Protein AF-A0A0A5FS20-F1 (afdb_monomer_lite)

pLDDT: mean 84.33, std 16.74, range [43.56, 97.0]

Radius of gyration: 12.69 Å; chains: 1; bounding box: 22×26×32 Å

Organism: NCBI:txid1385511

Foldseek 3Di:
DWAFDAAAPPPRHTWIQDPNRTQFDQDPVRGTHGPVRVVVVCPVPDDPDPDDD

Sequence (53 aa):
MKELVGYCTKCEQEVFCLNGFLEGEVTNEKEIICYKCLEEKDKKTPRPNDQGE

Structure (mmCIF, N/CA/C/O backbone):
data_AF-A0A0A5FS20-F1
#
_entry.id  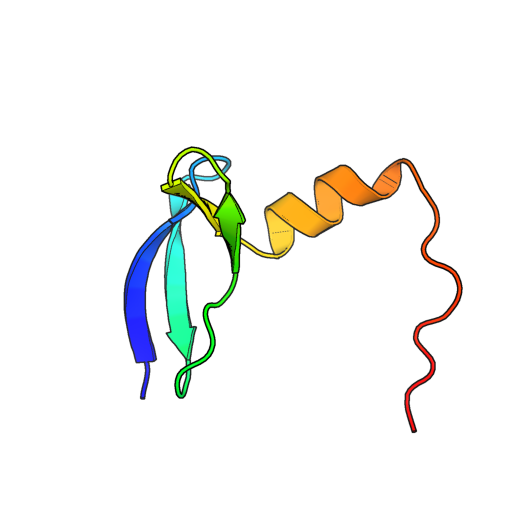 AF-A0A0A5FS20-F1
#
loop_
_atom_site.group_PDB
_atom_site.id
_atom_site.type_symbol
_atom_site.label_atom_id
_atom_site.label_alt_id
_atom_site.label_comp_id
_atom_site.label_asym_id
_atom_site.label_entity_id
_atom_site.label_seq_id
_atom_site.pdbx_PDB_ins_code
_atom_site.Cartn_x
_atom_site.Cartn_y
_atom_site.Cartn_z
_atom_site.occupancy
_atom_site.B_iso_or_equiv
_atom_site.auth_seq_id
_atom_site.auth_comp_id
_atom_site.auth_asym_id
_atom_site.auth_atom_id
_atom_site.pdbx_PDB_model_num
ATOM 1 N N . MET A 1 1 ? 13.502 -10.762 -5.166 1.00 84.06 1 MET A N 1
ATOM 2 C CA . MET A 1 1 ? 12.857 -10.993 -3.852 1.00 84.06 1 MET A CA 1
ATOM 3 C C . MET A 1 1 ? 11.495 -10.319 -3.856 1.00 84.06 1 MET A C 1
ATOM 5 O O . MET A 1 1 ? 11.405 -9.222 -4.393 1.00 84.06 1 MET A O 1
ATOM 9 N N . LYS A 1 2 ? 10.461 -10.984 -3.328 1.00 94.12 2 LYS A N 1
ATOM 10 C CA . LYS A 1 2 ? 9.100 -10.449 -3.183 1.00 94.12 2 LYS A CA 1
ATOM 11 C C . LYS A 1 2 ? 8.756 -10.460 -1.700 1.00 94.12 2 LYS A C 1
ATOM 13 O O . LYS A 1 2 ? 8.741 -11.531 -1.102 1.00 94.12 2 LYS A O 1
ATOM 18 N N . GLU A 1 3 ? 8.501 -9.293 -1.138 1.00 96.38 3 GLU A N 1
ATOM 19 C CA . GLU A 1 3 ? 8.194 -9.121 0.280 1.00 96.38 3 GLU A CA 1
ATOM 20 C C . GLU A 1 3 ? 6.836 -8.443 0.422 1.00 96.38 3 GLU A C 1
ATOM 22 O O . GLU A 1 3 ? 6.600 -7.425 -0.220 1.00 96.38 3 GLU A O 1
ATOM 27 N N . LEU A 1 4 ? 5.929 -9.017 1.214 1.00 95.50 4 LEU A N 1
ATOM 28 C CA . LEU A 1 4 ? 4.665 -8.363 1.549 1.00 95.50 4 LEU A CA 1
ATOM 29 C C . LEU A 1 4 ? 4.953 -7.254 2.560 1.00 95.50 4 LEU A C 1
ATOM 31 O O . LEU A 1 4 ? 5.425 -7.544 3.655 1.00 95.50 4 LEU A O 1
ATOM 35 N N . VAL A 1 5 ? 4.645 -6.009 2.201 1.00 94.62 5 VAL A N 1
ATOM 36 C CA . VAL A 1 5 ? 4.922 -4.841 3.055 1.00 94.62 5 VAL A CA 1
ATOM 37 C C . VAL A 1 5 ? 3.666 -4.204 3.635 1.00 94.62 5 VAL A C 1
ATOM 39 O O . VAL A 1 5 ? 3.750 -3.451 4.601 1.00 94.62 5 VAL A O 1
ATOM 42 N N . GLY A 1 6 ? 2.492 -4.519 3.086 1.00 95.5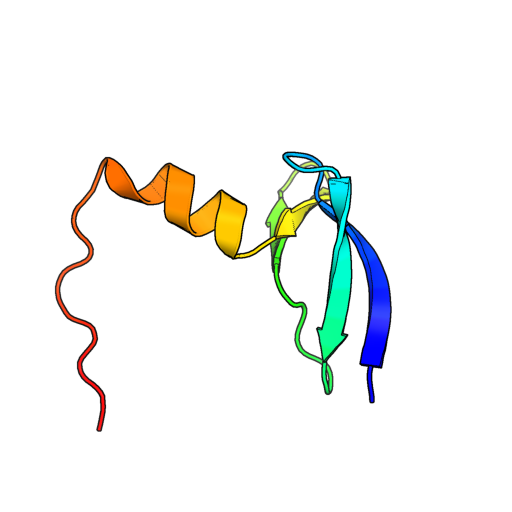0 6 GLY A N 1
ATOM 43 C CA . GLY A 1 6 ? 1.223 -4.054 3.629 1.00 95.50 6 GLY A CA 1
ATOM 44 C C . GLY A 1 6 ? 0.072 -4.200 2.648 1.00 95.50 6 GLY A C 1
ATOM 45 O O . GLY A 1 6 ? 0.130 -4.995 1.712 1.00 95.50 6 GLY A O 1
ATOM 46 N N . TYR A 1 7 ? -0.971 -3.408 2.872 1.00 96.69 7 TYR A N 1
ATOM 47 C CA . TYR A 1 7 ? -2.188 -3.404 2.068 1.00 96.69 7 TYR A CA 1
ATOM 48 C C . TYR A 1 7 ? -2.485 -1.988 1.592 1.00 96.69 7 TYR A C 1
ATOM 50 O O . TYR A 1 7 ? -2.226 -1.014 2.299 1.00 96.69 7 TYR A O 1
ATOM 58 N N . CYS A 1 8 ? -3.034 -1.875 0.387 1.00 96.31 8 CYS A N 1
ATOM 59 C CA . CYS A 1 8 ? -3.473 -0.607 -0.165 1.00 96.31 8 CYS A CA 1
ATOM 60 C C . CYS A 1 8 ? -4.661 -0.065 0.636 1.00 96.31 8 CYS A C 1
ATOM 62 O O . CYS A 1 8 ? -5.703 -0.713 0.699 1.00 96.31 8 CYS A O 1
ATOM 64 N N . THR A 1 9 ? -4.574 1.163 1.144 1.00 96.19 9 THR A N 1
ATOM 65 C CA . THR A 1 9 ? -5.666 1.794 1.909 1.00 96.19 9 THR A CA 1
ATOM 66 C C . THR A 1 9 ? -6.935 2.037 1.072 1.00 96.19 9 THR A C 1
ATOM 68 O O . THR A 1 9 ? -8.007 2.281 1.617 1.00 96.19 9 THR A O 1
ATOM 71 N N . LYS A 1 10 ? -6.851 1.996 -0.267 1.00 95.06 10 LYS A N 1
ATOM 72 C CA . LYS A 1 10 ? -7.992 2.263 -1.168 1.00 95.06 10 LYS A CA 1
ATOM 73 C C . LYS A 1 10 ? -8.759 1.021 -1.600 1.00 95.06 10 LYS A C 1
ATOM 75 O O . LYS A 1 10 ? -9.974 1.094 -1.739 1.00 95.06 10 LYS A O 1
ATOM 80 N N . CYS A 1 11 ? -8.056 -0.072 -1.875 1.00 95.62 11 CYS A N 1
ATOM 81 C CA . CYS A 1 11 ? -8.645 -1.280 -2.458 1.00 95.62 11 CYS A CA 1
ATOM 82 C C . CYS A 1 11 ? -8.320 -2.552 -1.674 1.00 95.62 11 CYS A C 1
ATOM 84 O O . CYS A 1 11 ? -8.668 -3.638 -2.128 1.00 95.62 11 CYS A O 1
ATOM 86 N N . GLU A 1 12 ? -7.609 -2.419 -0.549 1.00 96.75 12 GLU A N 1
ATOM 87 C CA . GLU A 1 12 ? -7.246 -3.503 0.370 1.00 96.75 12 GLU A CA 1
ATOM 88 C C . GLU A 1 12 ? -6.404 -4.619 -0.273 1.00 96.75 12 GLU A C 1
ATOM 90 O O . GLU A 1 12 ? -6.175 -5.663 0.330 1.00 96.75 12 GLU A O 1
ATOM 95 N N . GLN A 1 13 ? -5.886 -4.400 -1.488 1.00 95.94 13 GLN A N 1
ATOM 96 C CA . GLN A 1 13 ? -4.979 -5.341 -2.137 1.00 95.94 13 GLN A CA 1
ATOM 97 C C . GLN A 1 13 ? -3.616 -5.348 -1.450 1.00 95.94 13 GLN A C 1
ATOM 99 O O . GLN A 1 13 ? -3.105 -4.303 -1.044 1.00 95.94 13 GLN A O 1
ATOM 104 N N . GLU A 1 14 ? -3.010 -6.528 -1.383 1.00 97.00 14 GLU A N 1
ATOM 105 C CA . GLU A 1 14 ? -1.634 -6.718 -0.936 1.00 97.00 14 GLU A CA 1
ATOM 106 C C . GLU A 1 14 ? -0.661 -5.876 -1.772 1.00 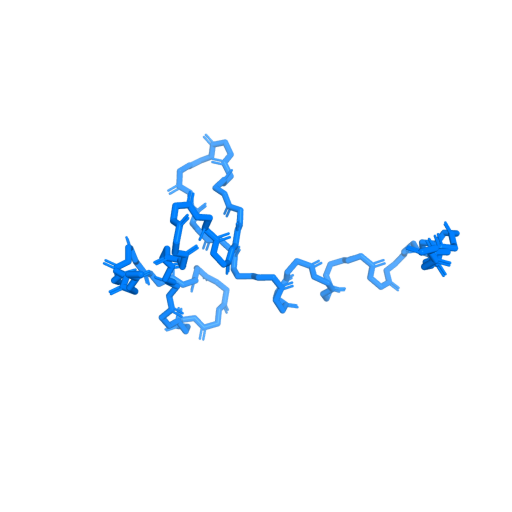97.00 14 GLU A C 1
ATOM 108 O O . GLU A 1 14 ? -0.702 -5.886 -3.006 1.00 97.00 14 GLU A O 1
ATOM 113 N N . VAL A 1 15 ? 0.241 -5.172 -1.094 1.00 96.12 15 VAL A N 1
ATOM 114 C CA . VAL A 1 15 ? 1.320 -4.395 -1.704 1.00 96.12 15 VAL A CA 1
ATOM 115 C C . VAL A 1 15 ? 2.642 -5.038 -1.335 1.00 96.12 15 VAL A C 1
ATOM 117 O O . VAL A 1 15 ? 2.903 -5.362 -0.173 1.00 96.12 15 VAL A O 1
ATOM 120 N N . PHE A 1 16 ? 3.481 -5.225 -2.347 1.00 96.62 16 PHE A N 1
ATOM 121 C CA . PHE A 1 16 ? 4.745 -5.925 -2.213 1.00 96.62 16 PHE A CA 1
ATOM 122 C C . PHE A 1 16 ? 5.918 -5.009 -2.545 1.00 96.62 16 PHE A C 1
ATOM 124 O O . PHE A 1 16 ? 5.820 -4.161 -3.428 1.00 96.62 16 PHE A O 1
ATOM 131 N N . CYS A 1 17 ? 7.051 -5.240 -1.891 1.00 95.31 17 CYS A N 1
ATOM 132 C CA . CYS A 1 17 ? 8.348 -4.821 -2.394 1.00 95.31 17 CYS A CA 1
ATOM 133 C C . CYS A 1 17 ? 8.887 -5.902 -3.339 1.00 95.31 17 CYS A C 1
ATOM 135 O O . CYS A 1 17 ? 9.144 -7.038 -2.929 1.00 95.31 17 CYS A O 1
ATOM 13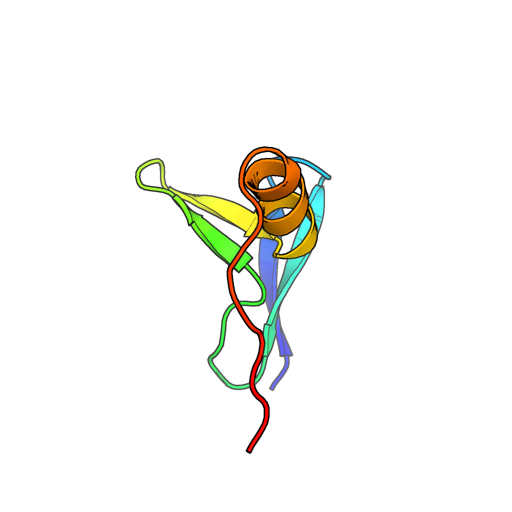7 N N . LEU A 1 18 ? 9.065 -5.553 -4.610 1.00 94.62 18 LEU A N 1
ATOM 138 C CA . LEU A 1 18 ? 9.677 -6.387 -5.634 1.00 94.62 18 LEU A CA 1
ATOM 139 C C . LEU A 1 18 ? 11.093 -5.883 -5.903 1.00 94.62 18 LEU A C 1
ATOM 141 O O . LEU A 1 18 ? 11.299 -4.790 -6.413 1.00 94.62 18 LEU A O 1
ATOM 145 N N . ASN A 1 19 ? 12.095 -6.689 -5.551 1.00 93.25 19 ASN A N 1
ATOM 146 C CA . ASN A 1 19 ? 13.513 -6.382 -5.787 1.00 93.25 19 ASN A CA 1
ATOM 147 C C . ASN A 1 19 ? 13.968 -5.020 -5.219 1.00 93.25 19 ASN A C 1
ATOM 149 O O . ASN A 1 19 ? 14.826 -4.367 -5.803 1.00 93.25 19 ASN A O 1
ATOM 153 N N . GLY A 1 20 ? 13.406 -4.608 -4.078 1.00 91.06 20 GLY A N 1
ATOM 154 C CA . GLY A 1 20 ? 13.716 -3.324 -3.435 1.00 91.06 20 GLY A CA 1
ATOM 155 C C . GLY A 1 20 ? 12.848 -2.149 -3.896 1.00 91.06 20 GLY A C 1
ATOM 156 O O . GLY A 1 20 ? 13.036 -1.044 -3.397 1.00 91.06 20 GLY A O 1
ATOM 157 N N . PHE A 1 21 ? 11.884 -2.380 -4.792 1.00 93.25 21 PHE A N 1
ATOM 158 C CA . PHE A 1 21 ? 10.928 -1.377 -5.258 1.00 93.25 21 PHE A CA 1
ATOM 159 C C . PHE A 1 21 ? 9.533 -1.675 -4.716 1.00 93.25 21 PHE A C 1
ATOM 161 O O . PHE A 1 21 ? 9.048 -2.798 -4.833 1.00 93.25 21 PHE A O 1
ATOM 168 N N . LEU A 1 22 ? 8.895 -0.679 -4.108 1.00 94.50 22 LEU A N 1
ATOM 169 C CA . LEU A 1 22 ? 7.526 -0.777 -3.607 1.00 94.50 22 LEU A CA 1
ATOM 170 C C . LEU A 1 22 ? 6.539 -0.717 -4.777 1.00 94.50 22 LEU A C 1
ATOM 172 O O . LEU A 1 22 ? 6.562 0.257 -5.512 1.00 94.50 22 LEU A O 1
ATOM 176 N N . GLU A 1 23 ? 5.625 -1.680 -4.901 1.00 94.44 23 GLU A N 1
ATOM 177 C CA . GLU A 1 23 ? 4.532 -1.680 -5.897 1.00 94.44 23 GLU A CA 1
ATOM 178 C C . GLU A 1 23 ? 3.385 -0.709 -5.520 1.00 94.44 23 GLU A C 1
ATOM 180 O O . GLU A 1 23 ? 2.195 -1.050 -5.491 1.00 94.44 23 GLU A O 1
ATOM 185 N N . GLY A 1 24 ? 3.751 0.515 -5.154 1.00 94.19 24 GLY A N 1
ATOM 186 C CA . GLY A 1 24 ? 2.872 1.564 -4.657 1.00 94.19 24 GLY A CA 1
ATOM 187 C C . GLY A 1 24 ? 3.656 2.795 -4.204 1.00 94.19 24 GLY A C 1
ATOM 188 O O . GLY A 1 24 ? 4.877 2.858 -4.331 1.00 94.19 24 GLY A O 1
ATOM 189 N N . GLU A 1 25 ? 2.953 3.766 -3.633 1.00 94.62 25 GLU A N 1
ATOM 190 C CA . GLU A 1 25 ? 3.548 4.930 -2.973 1.00 94.62 25 GLU A CA 1
ATOM 191 C C . GLU A 1 25 ? 3.116 5.010 -1.510 1.00 94.62 25 GLU A C 1
ATOM 193 O O . GLU A 1 25 ? 2.004 4.609 -1.149 1.00 94.62 25 GLU A O 1
ATOM 198 N N . VAL A 1 26 ? 4.002 5.558 -0.675 1.00 94.31 26 VAL A N 1
ATOM 199 C CA . VAL A 1 26 ? 3.703 5.895 0.720 1.00 94.31 26 VAL A CA 1
ATOM 200 C C . VAL A 1 26 ? 3.329 7.372 0.794 1.00 94.31 26 VAL A C 1
ATOM 202 O O . VAL A 1 26 ? 4.110 8.233 0.392 1.00 94.31 26 VAL A O 1
ATOM 205 N N . THR A 1 27 ? 2.140 7.680 1.309 1.00 90.94 27 THR A N 1
ATOM 206 C CA . THR A 1 27 ? 1.684 9.064 1.486 1.00 90.94 27 THR A CA 1
ATOM 207 C C . THR A 1 27 ? 2.371 9.730 2.682 1.00 90.94 27 THR A C 1
ATOM 209 O O . THR A 1 27 ? 2.958 9.072 3.545 1.00 90.94 27 THR A O 1
ATOM 212 N N . ASN A 1 28 ? 2.234 11.055 2.801 1.00 91.69 28 ASN A N 1
ATOM 213 C CA . ASN A 1 28 ? 2.708 11.804 3.974 1.00 91.69 28 ASN A CA 1
ATOM 214 C C . ASN A 1 28 ? 2.078 11.325 5.300 1.00 91.69 28 ASN A C 1
ATOM 216 O O . ASN A 1 28 ? 2.646 11.537 6.368 1.00 91.69 28 ASN A O 1
ATOM 220 N N . GLU A 1 29 ? 0.924 10.659 5.233 1.00 93.50 29 GLU A N 1
ATOM 221 C CA . GLU A 1 29 ? 0.198 10.093 6.377 1.00 93.50 29 GLU A CA 1
ATOM 222 C C . GLU A 1 29 ? 0.628 8.649 6.693 1.00 93.50 29 GLU A C 1
ATOM 224 O O . GLU A 1 29 ? 0.033 7.999 7.548 1.00 93.50 29 GLU A O 1
ATOM 229 N N . LYS A 1 30 ? 1.695 8.152 6.045 1.00 91.31 30 LYS A N 1
ATOM 230 C CA . LYS A 1 30 ? 2.188 6.766 6.138 1.00 91.31 30 LYS A CA 1
ATOM 231 C C . LYS A 1 30 ? 1.184 5.718 5.643 1.00 91.31 30 LYS A C 1
ATOM 233 O O . LYS A 1 30 ? 1.242 4.563 6.060 1.00 91.31 30 LYS A O 1
ATOM 238 N N . GLU A 1 31 ? 0.288 6.100 4.739 1.00 94.44 31 GLU A N 1
ATOM 239 C CA . GLU A 1 31 ? -0.614 5.166 4.065 1.00 94.44 31 GLU A CA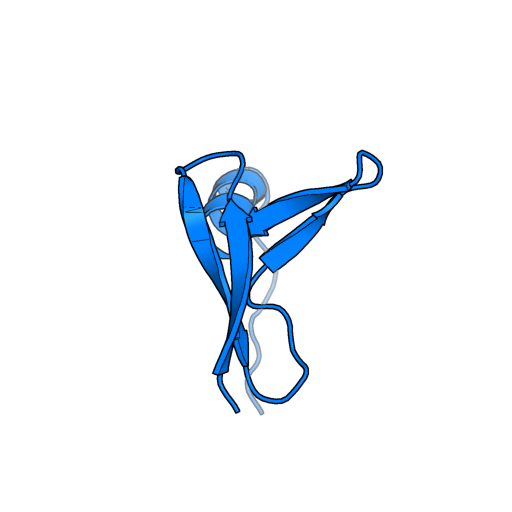 1
ATOM 240 C C . GLU A 1 31 ? 0.043 4.600 2.808 1.00 94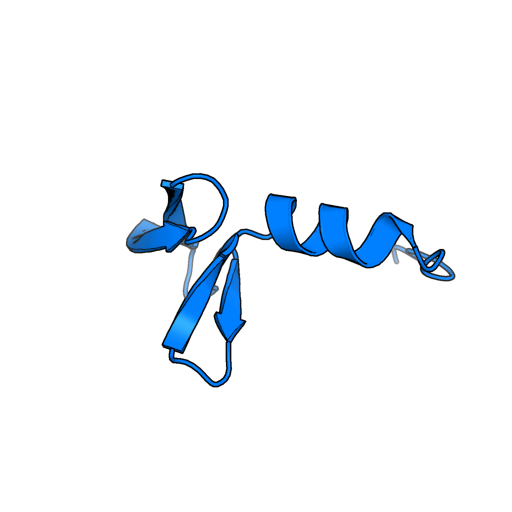.44 31 GLU A C 1
ATOM 242 O O . GLU A 1 31 ? 0.764 5.315 2.114 1.00 94.44 31 GLU A O 1
ATOM 247 N N . ILE A 1 32 ? -0.237 3.339 2.482 1.00 95.56 32 ILE A N 1
ATOM 248 C CA . ILE A 1 32 ? 0.254 2.706 1.255 1.00 95.56 32 ILE A CA 1
ATOM 249 C C . ILE A 1 32 ? -0.864 2.734 0.215 1.00 95.56 32 ILE A C 1
ATOM 251 O O . ILE A 1 32 ? -1.978 2.278 0.474 1.00 95.56 32 ILE A O 1
ATOM 255 N N . ILE A 1 33 ? -0.568 3.234 -0.982 1.00 95.94 33 ILE A N 1
ATOM 256 C CA . ILE A 1 33 ? -1.503 3.258 -2.109 1.00 95.94 33 ILE A CA 1
ATOM 257 C C . ILE A 1 33 ? -0.863 2.513 -3.278 1.00 95.94 33 ILE A C 1
ATOM 259 O O . ILE A 1 33 ? 0.216 2.883 -3.731 1.00 95.94 33 ILE A O 1
ATOM 263 N N . CYS A 1 34 ? -1.510 1.455 -3.772 1.00 95.25 34 CYS A N 1
ATOM 264 C CA . CYS A 1 34 ? -0.988 0.692 -4.907 1.00 95.25 34 CYS A CA 1
ATOM 265 C C . CYS A 1 34 ? -1.047 1.505 -6.208 1.00 95.25 34 CYS A C 1
ATOM 267 O O . CYS A 1 34 ? -1.902 2.382 -6.369 1.00 95.25 34 CYS A O 1
ATOM 269 N N . TYR A 1 35 ? -0.190 1.161 -7.172 1.00 92.81 35 TYR A N 1
ATOM 270 C CA . TYR A 1 35 ? -0.114 1.863 -8.458 1.00 92.81 35 TYR A CA 1
ATOM 271 C C . TYR A 1 35 ? -1.448 1.938 -9.202 1.00 92.81 35 TYR A C 1
ATOM 273 O O . TYR A 1 35 ? -1.794 2.996 -9.718 1.00 92.81 35 TYR A O 1
ATOM 281 N N . LYS A 1 36 ? -2.264 0.878 -9.154 1.00 91.81 36 LYS A N 1
ATOM 282 C CA . LYS A 1 36 ? -3.608 0.887 -9.755 1.00 91.81 36 LYS A CA 1
ATOM 283 C C . LYS A 1 36 ? -4.466 2.037 -9.223 1.00 91.81 36 LYS A C 1
ATOM 285 O O . LYS A 1 36 ? -5.084 2.758 -9.999 1.00 91.81 36 LYS A O 1
ATOM 290 N N . CYS A 1 37 ? -4.482 2.231 -7.904 1.00 92.31 37 CYS A N 1
ATOM 291 C CA . CYS A 1 37 ? -5.266 3.291 -7.273 1.00 92.31 37 CYS A CA 1
ATOM 292 C C . CYS A 1 37 ? -4.658 4.686 -7.475 1.00 92.31 37 CYS A C 1
ATOM 294 O O . CYS A 1 37 ? -5.390 5.675 -7.415 1.00 92.31 37 CYS A O 1
ATOM 296 N N . LEU A 1 38 ? -3.346 4.786 -7.708 1.00 89.81 38 LEU A N 1
ATOM 297 C CA . LEU A 1 38 ? -2.704 6.045 -8.095 1.00 89.81 38 LEU A CA 1
ATOM 298 C C . LEU A 1 38 ? -3.082 6.435 -9.528 1.00 89.81 38 LEU A C 1
ATOM 300 O O . LEU A 1 38 ? -3.526 7.557 -9.753 1.00 89.81 38 LEU A O 1
ATOM 304 N N . GLU A 1 39 ? -3.025 5.497 -10.475 1.00 87.38 39 GLU A N 1
ATOM 305 C CA . GLU A 1 39 ? -3.419 5.746 -11.867 1.00 87.38 39 GLU A CA 1
ATOM 306 C C . GLU A 1 39 ? -4.894 6.143 -12.011 1.00 87.38 39 GLU A C 1
ATOM 308 O O . GLU A 1 39 ? -5.248 6.911 -12.905 1.00 87.38 39 GLU A O 1
ATOM 313 N N . GLU A 1 40 ? -5.776 5.670 -11.127 1.00 80.19 40 GLU A N 1
ATOM 314 C CA . GLU A 1 40 ? -7.176 6.109 -11.101 1.00 80.19 40 GLU A CA 1
ATOM 315 C C . GLU A 1 40 ? -7.359 7.565 -10.650 1.00 80.19 40 GLU A C 1
ATOM 317 O O . GLU A 1 40 ? -8.290 8.225 -11.121 1.00 80.19 40 GLU A O 1
ATOM 322 N N . LYS A 1 41 ? -6.478 8.100 -9.792 1.00 64.56 41 LYS A N 1
ATOM 323 C CA . LYS A 1 41 ? -6.514 9.522 -9.403 1.00 64.56 41 LYS A CA 1
ATOM 324 C C . LYS A 1 41 ? -6.093 10.435 -10.556 1.00 64.56 41 LYS A C 1
ATOM 326 O O . LYS A 1 41 ? -6.692 11.497 -10.735 1.00 64.56 41 LYS A O 1
ATOM 331 N N . ASP A 1 42 ? -5.127 9.996 -11.356 1.00 59.88 42 ASP A N 1
ATOM 332 C CA . ASP A 1 42 ? -4.540 10.781 -12.445 1.00 59.88 42 ASP A CA 1
ATOM 333 C C . ASP A 1 42 ? -5.410 10.865 -13.707 1.00 59.88 42 ASP A C 1
ATOM 335 O O . ASP A 1 42 ? -5.168 11.704 -14.565 1.00 59.88 42 ASP A O 1
ATOM 339 N N . LYS A 1 43 ? -6.509 10.105 -13.822 1.00 56.44 43 LYS A N 1
ATOM 340 C CA . LYS A 1 43 ? -7.438 10.214 -14.973 1.00 56.44 43 LYS A CA 1
ATOM 341 C C . LYS A 1 43 ? -8.184 11.556 -15.073 1.00 56.44 43 LYS A C 1
ATOM 343 O O . LYS A 1 43 ? -8.978 11.741 -15.993 1.00 56.44 43 LYS A O 1
ATOM 348 N N . LYS A 1 44 ? -7.940 12.505 -14.161 1.00 53.31 44 LYS A N 1
ATOM 349 C CA . LYS A 1 44 ? -8.385 13.906 -14.288 1.00 53.31 44 LYS A CA 1
ATOM 350 C C . LYS A 1 44 ? -7.337 14.834 -14.920 1.00 53.31 44 LYS A C 1
ATOM 352 O O . LYS A 1 44 ? -7.654 15.992 -15.176 1.00 53.31 44 LYS A O 1
ATOM 357 N N . THR A 1 45 ? -6.146 14.333 -15.243 1.00 52.78 45 THR A N 1
ATOM 358 C CA . THR A 1 45 ? -5.091 15.057 -15.962 1.00 52.78 45 THR A CA 1
ATOM 359 C C . THR A 1 45 ? -4.426 14.122 -16.977 1.00 52.78 45 THR A C 1
ATOM 361 O O . THR A 1 45 ? -3.774 13.162 -16.576 1.00 52.78 45 THR A O 1
ATOM 364 N N . PRO A 1 46 ? -4.564 14.342 -18.299 1.00 50.88 46 PRO A N 1
ATOM 365 C CA . PRO A 1 46 ? -3.843 13.528 -19.273 1.00 50.88 46 PRO A CA 1
ATOM 366 C C . PRO A 1 46 ? -2.334 13.692 -19.045 1.00 50.88 46 PRO A C 1
ATOM 368 O O . PRO A 1 46 ? -1.812 14.800 -19.158 1.00 50.88 46 PRO A O 1
ATOM 371 N N . ARG A 1 47 ? -1.637 12.598 -18.714 1.00 56.25 47 ARG A N 1
ATOM 372 C CA . ARG A 1 47 ? -0.168 12.556 -18.706 1.00 56.25 47 ARG A CA 1
ATOM 373 C C . ARG A 1 47 ? 0.314 12.764 -20.151 1.00 56.25 47 ARG A C 1
ATOM 375 O O . ARG A 1 47 ? -0.070 11.964 -21.008 1.00 56.25 47 ARG A O 1
ATOM 382 N N . PRO A 1 48 ? 1.106 13.805 -20.468 1.00 57.22 48 PRO A N 1
ATOM 383 C CA . PRO A 1 48 ? 1.735 13.900 -21.773 1.00 57.22 48 PRO A CA 1
ATOM 384 C C . PRO A 1 48 ? 2.885 12.887 -21.831 1.00 57.22 48 PRO A C 1
ATOM 386 O O . PRO A 1 48 ? 3.871 13.020 -21.118 1.00 57.22 48 PRO A O 1
ATOM 389 N N . ASN A 1 49 ? 2.718 11.903 -22.713 1.00 57.47 49 ASN A N 1
ATOM 390 C CA . ASN A 1 49 ? 3.746 11.054 -23.314 1.00 57.47 49 ASN A CA 1
ATOM 391 C C . ASN A 1 49 ? 4.511 10.081 -22.396 1.00 57.47 49 ASN A C 1
ATOM 393 O O . ASN A 1 49 ? 5.526 10.411 -21.794 1.00 57.47 49 ASN A O 1
ATOM 397 N N . ASP A 1 50 ? 4.079 8.820 -22.446 1.00 56.97 50 ASP A N 1
ATOM 398 C CA . ASP A 1 50 ? 4.942 7.647 -22.299 1.00 56.97 50 ASP A CA 1
ATOM 399 C C . ASP A 1 50 ? 5.772 7.522 -23.593 1.00 56.97 50 ASP A C 1
ATOM 401 O O . ASP A 1 50 ? 5.282 7.050 -24.620 1.00 56.97 50 ASP A O 1
ATOM 405 N N . GLN A 1 51 ? 6.988 8.072 -23.603 1.00 55.28 51 GLN A N 1
ATOM 406 C CA . GLN A 1 51 ? 7.991 7.700 -24.600 1.00 55.28 51 GLN A CA 1
ATOM 407 C C . GLN A 1 51 ? 8.865 6.623 -23.972 1.00 55.28 51 GLN A C 1
ATOM 409 O O . GLN A 1 51 ? 9.730 6.914 -23.150 1.00 55.28 51 GLN A O 1
ATOM 414 N N . GLY A 1 52 ? 8.604 5.379 -24.365 1.00 60.12 52 GLY A N 1
ATOM 415 C CA . GLY A 1 52 ? 9.624 4.348 -24.337 1.00 60.12 52 GLY A CA 1
ATOM 416 C C . GLY A 1 52 ? 10.770 4.724 -25.278 1.00 60.12 52 GLY A C 1
ATOM 417 O O . GLY A 1 52 ? 10.532 5.116 -26.423 1.00 60.12 52 GLY A O 1
ATOM 418 N N . GLU A 1 53 ? 11.992 4.578 -24.780 1.00 43.56 53 GLU A N 1
ATOM 419 C CA . GLU A 1 53 ? 13.203 4.300 -25.559 1.00 43.56 53 GLU A CA 1
ATOM 420 C C . GLU A 1 53 ? 13.834 3.012 -25.024 1.00 43.56 53 GLU A C 1
ATOM 422 O O . GLU A 1 53 ? 13.841 2.829 -23.782 1.00 43.56 53 GLU A O 1
#

Secondary structure (DSSP, 8-state):
-EEEEEE-TTT--EEEEETTEESEEE-TTS-EEEHHHHHHHHTTS--------